Protein AF-A0A0C5G2G5-F1 (afdb_monomer_lite)

Radius of gyration: 17.96 Å; chains: 1; bounding box: 38×50×48 Å

Structure (mmCIF, N/CA/C/O backbone):
data_AF-A0A0C5G2G5-F1
#
_entry.id   AF-A0A0C5G2G5-F1
#
loop_
_atom_site.group_PDB
_atom_site.id
_atom_site.type_symbol
_atom_site.label_atom_id
_atom_site.label_alt_id
_atom_site.label_comp_id
_atom_site.label_asym_id
_atom_site.label_entity_id
_atom_site.label_seq_id
_atom_site.pdbx_PDB_ins_code
_atom_site.Cartn_x
_atom_site.Cartn_y
_atom_site.Cartn_z
_atom_site.occupancy
_atom_site.B_iso_or_equiv
_atom_site.auth_seq_id
_atom_site.auth_comp_id
_atom_site.auth_asym_id
_atom_site.auth_atom_id
_atom_site.pdbx_PDB_model_num
ATOM 1 N N . MET A 1 1 ? -10.515 -13.131 4.053 1.00 56.94 1 MET A N 1
ATOM 2 C CA . MET A 1 1 ? -10.005 -13.368 2.691 1.00 56.94 1 MET A CA 1
ATOM 3 C C . MET A 1 1 ? -8.607 -12.790 2.528 1.00 56.94 1 MET A C 1
ATOM 5 O O . MET A 1 1 ? -8.435 -11.580 2.582 1.00 56.94 1 MET A O 1
ATOM 9 N N . SER A 1 2 ? -7.609 -13.649 2.309 1.00 67.75 2 SER A N 1
ATOM 10 C CA . SER A 1 2 ? -6.328 -13.194 1.744 1.00 67.75 2 SER A CA 1
ATOM 11 C C . SER A 1 2 ? -6.518 -12.978 0.243 1.00 67.75 2 SER A C 1
ATOM 13 O O . SER A 1 2 ? -7.290 -13.714 -0.378 1.00 67.75 2 SER A O 1
ATOM 15 N N . LEU A 1 3 ? -5.843 -11.988 -0.345 1.00 74.94 3 LEU A N 1
ATOM 16 C CA . LEU A 1 3 ? -5.815 -11.882 -1.801 1.00 74.94 3 LEU A CA 1
ATOM 17 C C . LEU A 1 3 ? -5.169 -13.137 -2.386 1.00 74.94 3 LEU A C 1
ATOM 19 O O . LEU A 1 3 ? -4.150 -13.618 -1.888 1.00 74.94 3 LEU A O 1
ATOM 23 N N . THR A 1 4 ? -5.725 -13.640 -3.483 1.00 84.44 4 THR A N 1
ATOM 24 C CA . THR A 1 4 ? -4.979 -14.577 -4.327 1.00 84.44 4 THR A CA 1
ATOM 25 C C . THR A 1 4 ? -3.761 -13.862 -4.915 1.00 84.44 4 THR A C 1
ATOM 27 O O . THR A 1 4 ? -3.786 -12.643 -5.107 1.00 84.44 4 THR A O 1
ATOM 30 N N . ALA A 1 5 ? -2.711 -14.616 -5.253 1.00 76.06 5 ALA A N 1
ATOM 31 C CA . ALA A 1 5 ? -1.536 -14.060 -5.927 1.00 76.06 5 ALA A CA 1
ATOM 32 C C . ALA A 1 5 ? -1.946 -13.243 -7.166 1.00 76.06 5 ALA A C 1
ATOM 34 O O . ALA A 1 5 ? -1.587 -12.081 -7.286 1.00 76.06 5 ALA A O 1
ATOM 35 N N . GLN A 1 6 ? -2.847 -13.783 -7.989 1.00 80.56 6 GLN A N 1
ATOM 36 C CA . GLN A 1 6 ? -3.363 -13.108 -9.180 1.00 80.56 6 GLN A CA 1
ATOM 37 C C . GLN A 1 6 ? -4.059 -11.766 -8.883 1.00 80.56 6 GLN A C 1
ATOM 39 O O . GLN A 1 6 ? -3.939 -10.814 -9.658 1.00 80.56 6 GLN A O 1
ATOM 44 N N . GLN A 1 7 ? -4.802 -11.662 -7.776 1.00 82.31 7 GLN A N 1
ATOM 45 C CA . GLN A 1 7 ? -5.438 -10.402 -7.385 1.00 82.31 7 GLN A CA 1
ATOM 46 C C . GLN A 1 7 ? -4.415 -9.388 -6.865 1.00 82.31 7 GLN A C 1
ATOM 48 O O . GLN A 1 7 ? -4.513 -8.213 -7.216 1.00 82.31 7 GLN A O 1
ATOM 53 N N . ALA A 1 8 ? -3.437 -9.830 -6.068 1.00 81.44 8 ALA A N 1
ATOM 54 C CA . ALA A 1 8 ? -2.352 -8.970 -5.602 1.00 81.44 8 ALA A CA 1
ATOM 55 C C . ALA A 1 8 ? -1.552 -8.417 -6.788 1.00 81.44 8 ALA A C 1
ATOM 57 O O . ALA A 1 8 ? -1.339 -7.208 -6.868 1.00 81.44 8 ALA A O 1
ATOM 58 N N . ASP A 1 9 ? 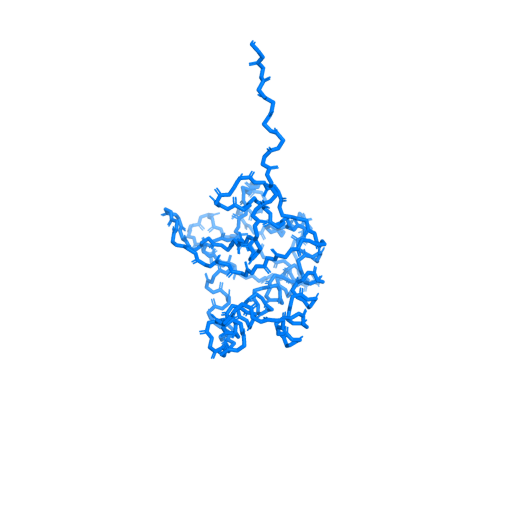-1.224 -9.273 -7.755 1.00 82.44 9 ASP A N 1
ATOM 59 C CA . ASP A 1 9 ? -0.557 -8.884 -8.994 1.00 82.44 9 ASP A CA 1
ATOM 60 C C . ASP A 1 9 ? -1.382 -7.815 -9.718 1.00 82.44 9 ASP A C 1
ATOM 62 O O . ASP A 1 9 ? -0.888 -6.725 -9.993 1.00 82.44 9 ASP A O 1
ATOM 66 N N . ARG A 1 10 ? -2.678 -8.061 -9.950 1.00 84.81 10 ARG A N 1
ATOM 67 C CA . ARG A 1 10 ? -3.558 -7.094 -10.626 1.00 84.81 10 ARG A CA 1
ATOM 68 C C . ARG A 1 10 ? -3.596 -5.734 -9.921 1.00 84.81 10 ARG A C 1
ATOM 70 O O . ARG A 1 10 ? -3.560 -4.707 -10.596 1.00 84.81 10 ARG A O 1
ATOM 77 N N . VAL A 1 11 ? -3.654 -5.712 -8.591 1.00 84.00 11 VAL A N 1
ATOM 78 C CA . VAL A 1 11 ? -3.646 -4.467 -7.805 1.00 84.00 11 VAL A CA 1
ATOM 79 C C . VAL A 1 11 ? -2.308 -3.735 -7.943 1.00 84.00 11 VAL A C 1
ATOM 81 O O . VAL A 1 11 ? -2.297 -2.525 -8.184 1.00 84.00 11 VAL A O 1
ATOM 84 N N . LEU A 1 12 ? -1.182 -4.450 -7.846 1.00 84.31 12 LEU A N 1
ATOM 85 C CA . LEU A 1 12 ? 0.152 -3.858 -8.003 1.00 84.31 12 LEU A CA 1
ATOM 86 C C . LEU A 1 12 ? 0.355 -3.255 -9.392 1.00 84.31 12 LEU A C 1
ATOM 88 O O . LEU A 1 12 ? 0.918 -2.163 -9.501 1.00 84.31 12 LEU A O 1
ATOM 92 N N . ARG A 1 13 ? -0.136 -3.945 -10.425 1.00 80.25 13 ARG A N 1
ATOM 93 C CA . ARG A 1 13 ? -0.050 -3.525 -11.828 1.00 80.25 13 ARG A CA 1
ATOM 94 C C . ARG A 1 13 ? -0.826 -2.241 -12.110 1.00 80.25 13 ARG A C 1
ATOM 96 O O . ARG A 1 13 ? -0.328 -1.369 -12.811 1.00 80.25 13 ARG A O 1
ATOM 103 N N . LEU A 1 14 ? -2.037 -2.120 -11.566 1.00 71.88 14 LEU A N 1
ATOM 104 C CA . LEU A 1 14 ? -2.956 -1.044 -11.945 1.00 71.88 14 LEU A CA 1
ATOM 105 C C . LEU A 1 14 ? -2.810 0.228 -11.102 1.00 71.88 14 LEU A C 1
ATOM 107 O O . LEU A 1 14 ? -3.045 1.315 -11.619 1.00 71.88 14 LEU A O 1
ATOM 111 N N . PHE A 1 15 ? -2.441 0.118 -9.821 1.00 70.62 15 PHE A N 1
ATOM 112 C CA . PHE A 1 15 ? -2.684 1.215 -8.867 1.00 70.62 15 PHE A CA 1
ATOM 113 C C . PHE A 1 15 ? -1.450 1.686 -8.088 1.00 70.62 15 PHE A C 1
ATOM 115 O O . PHE A 1 15 ? -1.522 2.666 -7.346 1.00 70.62 15 PHE A O 1
ATOM 122 N N . HIS A 1 16 ? -0.300 1.015 -8.238 1.00 76.75 16 HIS A N 1
ATOM 123 C CA . HIS A 1 16 ? 0.865 1.244 -7.370 1.00 76.75 16 HIS A CA 1
ATOM 124 C C . HIS A 1 16 ? 2.179 1.567 -8.082 1.00 76.75 16 HIS A C 1
ATOM 126 O O . HIS A 1 16 ? 3.237 1.587 -7.433 1.00 76.75 16 HIS A O 1
ATOM 132 N N . VAL A 1 17 ? 2.121 1.864 -9.376 1.00 80.56 17 VAL A N 1
ATOM 133 C CA . VAL A 1 17 ? 3.266 2.334 -10.157 1.00 80.56 17 VAL A CA 1
ATOM 134 C C . VAL A 1 17 ? 3.356 3.865 -10.028 1.00 80.56 17 VAL A C 1
ATOM 136 O O . VAL A 1 17 ? 2.393 4.548 -10.373 1.00 80.56 17 VAL A O 1
ATOM 139 N N . PRO A 1 18 ? 4.452 4.425 -9.477 1.00 83.88 18 PRO A N 1
ATOM 140 C CA . PRO A 1 18 ? 4.622 5.874 -9.359 1.00 83.88 18 PRO A CA 1
ATOM 141 C C . PRO A 1 18 ? 4.883 6.514 -10.731 1.00 83.88 18 PRO A C 1
ATOM 143 O O . PRO A 1 18 ? 4.965 5.830 -11.750 1.00 83.88 18 PRO A O 1
ATOM 146 N N . SER A 1 19 ? 5.080 7.832 -10.764 1.00 88.88 19 SER A N 1
ATOM 147 C CA . SER A 1 19 ? 5.648 8.491 -11.943 1.00 88.88 19 SER A CA 1
ATOM 148 C C . SER A 1 19 ? 7.005 7.873 -12.288 1.00 88.88 19 SER A C 1
ATOM 150 O O . SER A 1 19 ? 7.931 7.903 -11.480 1.00 88.88 19 SER A O 1
ATOM 152 N N . LEU A 1 20 ? 7.112 7.304 -13.489 1.00 91.94 20 LEU A N 1
ATOM 153 C CA . LEU A 1 20 ? 8.292 6.562 -13.936 1.00 91.94 20 LEU A CA 1
ATOM 154 C C . LEU A 1 20 ? 9.217 7.408 -14.814 1.00 91.94 20 LEU A C 1
ATOM 156 O O . LEU A 1 20 ? 8.740 8.163 -15.674 1.00 91.94 20 LEU A O 1
ATOM 160 N N . THR A 1 21 ? 10.528 7.203 -14.661 1.00 95.12 21 THR A N 1
ATOM 161 C CA . THR A 1 21 ? 11.555 7.673 -15.609 1.00 95.12 21 THR A CA 1
ATOM 162 C C . THR A 1 21 ? 11.470 6.915 -16.938 1.00 95.12 21 THR A C 1
ATOM 164 O O . THR A 1 21 ? 10.805 5.882 -17.028 1.00 95.12 21 THR A O 1
ATOM 167 N N . ALA A 1 22 ? 12.152 7.402 -17.982 1.00 95.88 22 ALA A N 1
ATOM 168 C CA . ALA A 1 22 ? 12.175 6.736 -19.288 1.00 95.88 22 ALA A CA 1
ATOM 169 C C . ALA A 1 22 ? 12.635 5.268 -19.182 1.00 95.88 22 ALA A C 1
ATOM 171 O O . ALA A 1 22 ? 11.927 4.375 -19.642 1.00 95.88 22 ALA A O 1
ATOM 172 N N . ASP A 1 23 ? 13.741 5.013 -18.475 1.00 96.81 23 ASP A N 1
ATOM 173 C CA . ASP A 1 23 ? 14.275 3.662 -18.251 1.00 96.81 23 ASP A CA 1
ATOM 174 C C . ASP A 1 23 ? 13.283 2.741 -17.527 1.00 96.81 23 ASP A C 1
ATOM 176 O O . ASP A 1 23 ? 13.181 1.554 -17.834 1.00 96.81 23 ASP A O 1
ATOM 180 N N . GLN A 1 24 ? 12.542 3.266 -16.549 1.00 96.12 24 GLN A N 1
ATOM 181 C CA . GLN A 1 24 ? 11.548 2.482 -15.815 1.00 96.12 24 GLN A CA 1
ATOM 182 C C . GLN A 1 24 ? 10.322 2.168 -16.681 1.00 96.12 24 GLN A C 1
ATOM 184 O O . GLN A 1 24 ? 9.794 1.060 -16.599 1.00 96.12 24 GLN A O 1
ATOM 189 N N . ARG A 1 25 ? 9.889 3.103 -17.542 1.00 95.12 25 ARG A N 1
ATOM 190 C CA . ARG A 1 25 ? 8.748 2.895 -18.454 1.00 95.12 25 ARG A CA 1
ATOM 191 C C . ARG A 1 25 ? 8.999 1.774 -19.452 1.00 95.12 25 ARG A C 1
ATOM 193 O O . ARG A 1 25 ? 8.068 1.042 -19.749 1.00 95.12 25 ARG A O 1
ATOM 200 N N . ILE A 1 26 ? 10.233 1.623 -19.931 1.00 95.31 26 ILE A N 1
ATOM 201 C CA . ILE A 1 26 ? 10.609 0.546 -20.862 1.00 95.31 26 ILE A CA 1
ATOM 202 C C . ILE A 1 26 ? 11.076 -0.734 -20.143 1.00 95.31 26 ILE A C 1
ATOM 204 O O . ILE A 1 26 ? 11.488 -1.698 -20.784 1.00 95.31 26 ILE A O 1
ATOM 208 N N . GLY A 1 27 ? 11.044 -0.757 -18.806 1.00 94.75 27 GLY A N 1
ATOM 209 C CA . GLY A 1 27 ? 11.425 -1.926 -18.014 1.00 94.75 27 GLY A CA 1
ATOM 210 C C . GLY A 1 27 ? 12.931 -2.201 -17.940 1.00 94.75 27 GLY A C 1
ATOM 211 O O . GLY A 1 27 ? 13.318 -3.332 -17.656 1.00 94.75 27 GLY A O 1
ATOM 212 N N . ALA A 1 28 ? 13.786 -1.201 -18.173 1.00 96.44 28 ALA A N 1
ATOM 213 C CA . ALA A 1 28 ? 15.236 -1.313 -17.975 1.00 96.44 28 ALA A CA 1
ATOM 214 C C . ALA A 1 28 ? 15.639 -1.175 -16.493 1.00 96.44 28 ALA A C 1
ATOM 216 O O . ALA A 1 28 ? 16.666 -1.701 -16.059 1.00 96.44 28 ALA A O 1
ATOM 217 N N . LYS A 1 29 ? 14.820 -0.479 -15.696 1.00 97.62 29 LYS A N 1
ATOM 218 C CA . LYS A 1 29 ? 14.999 -0.300 -14.248 1.00 97.62 29 LYS A CA 1
ATOM 219 C C . LYS A 1 29 ? 13.735 -0.677 -13.489 1.00 97.62 29 LYS A C 1
ATOM 221 O O . LYS A 1 29 ? 12.628 -0.546 -14.008 1.00 97.62 29 LYS A O 1
ATOM 226 N N . CYS A 1 30 ? 13.906 -1.097 -12.237 1.00 96.56 30 CYS A N 1
ATOM 227 C CA . CYS A 1 30 ? 12.798 -1.373 -11.332 1.00 96.56 30 CYS A CA 1
ATOM 228 C C . CYS A 1 30 ? 11.920 -0.128 -11.172 1.00 96.56 30 CYS A C 1
ATOM 230 O O . CYS A 1 30 ? 12.422 0.958 -10.863 1.00 96.56 30 CYS A O 1
ATOM 232 N N . SER A 1 31 ? 10.607 -0.314 -11.294 1.00 95.31 31 SER A N 1
ATOM 233 C CA . SER A 1 31 ? 9.596 0.741 -11.151 1.00 95.31 31 SER A CA 1
ATOM 234 C C . SER A 1 31 ? 9.602 1.436 -9.782 1.00 95.31 31 SER A C 1
ATOM 236 O O . SER A 1 31 ? 9.027 2.511 -9.650 1.00 95.31 31 SER A O 1
ATOM 238 N N . TRP A 1 32 ? 10.251 0.851 -8.764 1.00 94.69 32 TRP A N 1
ATOM 239 C CA . TRP A 1 32 ? 10.206 1.355 -7.386 1.00 94.69 32 TRP A CA 1
ATOM 240 C C . TRP A 1 32 ? 11.557 1.747 -6.777 1.00 94.69 32 TRP A C 1
ATOM 242 O O . TRP A 1 32 ? 11.589 2.703 -6.018 1.00 94.69 32 TRP A O 1
ATOM 252 N N . CYS A 1 33 ? 12.663 1.065 -7.096 1.00 94.19 33 CYS A N 1
ATOM 253 C CA . CYS A 1 33 ? 13.967 1.324 -6.454 1.00 94.19 33 CYS A CA 1
ATOM 254 C C . CYS A 1 33 ? 15.084 1.753 -7.415 1.00 94.19 33 CYS A C 1
ATOM 256 O O . CYS A 1 33 ? 16.236 1.843 -7.008 1.00 94.19 33 CYS A O 1
ATOM 258 N N . THR A 1 34 ? 14.779 2.000 -8.694 1.00 93.00 34 THR A N 1
ATOM 259 C CA . THR A 1 34 ? 15.731 2.428 -9.748 1.00 93.00 34 THR A CA 1
ATOM 260 C C . THR A 1 34 ? 16.866 1.451 -10.094 1.00 93.00 34 THR A C 1
ATOM 262 O O . THR A 1 34 ? 17.596 1.694 -11.054 1.00 93.00 34 THR A O 1
ATOM 265 N N . ILE A 1 35 ? 16.985 0.321 -9.386 1.00 96.00 35 ILE A N 1
ATOM 266 C CA . ILE A 1 35 ? 17.970 -0.728 -9.674 1.00 96.00 35 ILE A CA 1
ATOM 267 C C . ILE A 1 35 ? 17.773 -1.254 -11.111 1.00 96.00 35 ILE A C 1
ATOM 269 O O . ILE A 1 35 ? 16.631 -1.548 -11.488 1.00 96.00 35 ILE A O 1
ATOM 273 N N . PRO A 1 36 ? 18.851 -1.404 -11.909 1.00 97.50 36 PRO A N 1
ATOM 274 C CA . PRO A 1 36 ? 18.783 -2.035 -13.224 1.00 97.50 36 PRO A CA 1
ATOM 275 C C . PRO A 1 36 ? 18.236 -3.464 -13.164 1.00 97.50 36 PRO A C 1
ATOM 277 O O . PRO A 1 36 ? 18.603 -4.258 -12.290 1.00 97.50 36 PRO A O 1
ATOM 280 N N . LEU A 1 37 ? 17.369 -3.804 -14.114 1.00 96.81 37 LEU A N 1
ATOM 281 C CA . LEU A 1 37 ? 16.775 -5.134 -14.195 1.00 96.81 37 LEU A CA 1
ATOM 282 C C . LEU A 1 37 ? 17.618 -6.044 -15.081 1.00 96.81 37 LEU A C 1
ATOM 284 O O . LEU A 1 37 ? 17.965 -5.701 -16.208 1.00 96.81 37 LEU A O 1
ATOM 288 N N . ASN A 1 38 ? 17.949 -7.212 -14.548 1.00 94.38 38 ASN A N 1
ATOM 289 C CA . ASN A 1 38 ? 18.668 -8.280 -15.226 1.00 94.38 38 ASN A CA 1
ATOM 290 C C . ASN A 1 38 ? 18.263 -9.625 -14.605 1.00 94.38 38 ASN A C 1
ATOM 292 O O . ASN A 1 38 ? 17.439 -9.679 -13.691 1.00 94.38 38 ASN A O 1
ATOM 296 N N . GLU A 1 39 ? 18.853 -10.718 -15.082 1.00 90.25 39 GLU A N 1
ATOM 297 C CA . GLU A 1 39 ? 18.545 -12.070 -14.600 1.00 90.25 39 GLU A CA 1
ATOM 298 C C . GLU A 1 39 ? 18.760 -12.237 -13.087 1.00 90.25 39 GLU A C 1
ATOM 300 O O . GLU A 1 39 ? 18.012 -12.962 -12.437 1.00 90.25 39 GLU A O 1
ATOM 305 N N . ARG A 1 40 ? 19.730 -11.525 -12.497 1.00 91.62 40 ARG A N 1
ATOM 306 C CA . ARG A 1 40 ? 20.034 -11.611 -11.062 1.00 91.62 40 ARG A CA 1
ATOM 307 C C . ARG A 1 40 ? 19.041 -10.833 -10.204 1.00 91.62 40 ARG A C 1
ATOM 309 O O . ARG A 1 40 ? 18.679 -11.294 -9.127 1.00 91.62 40 ARG A O 1
ATOM 316 N N . THR A 1 41 ? 18.639 -9.639 -10.633 1.00 90.56 41 THR A N 1
ATOM 317 C CA . THR A 1 41 ? 17.704 -8.793 -9.868 1.00 90.56 41 THR A CA 1
ATOM 318 C C . THR A 1 41 ? 16.244 -9.213 -10.052 1.00 90.56 41 THR A C 1
ATOM 320 O O . THR A 1 41 ? 15.377 -8.806 -9.272 1.00 90.56 41 THR A O 1
ATOM 323 N N . GLY A 1 42 ? 15.986 -10.063 -11.046 1.00 89.81 42 GLY A N 1
ATOM 324 C CA . GLY A 1 42 ? 14.656 -10.485 -11.446 1.00 89.81 42 GLY A CA 1
ATOM 325 C C . GLY A 1 42 ? 13.973 -9.426 -12.300 1.00 89.81 42 GLY A C 1
ATOM 326 O O . GLY A 1 42 ? 14.230 -8.228 -12.181 1.00 89.81 42 GLY A O 1
ATOM 327 N N . ARG A 1 43 ? 13.085 -9.880 -13.180 1.00 93.38 43 ARG A N 1
ATOM 328 C CA . ARG A 1 43 ? 12.331 -9.023 -14.091 1.00 93.38 43 ARG A CA 1
ATOM 329 C C . ARG A 1 43 ? 10.874 -9.460 -14.082 1.00 93.38 43 ARG A C 1
ATOM 331 O O . ARG A 1 43 ? 10.468 -10.318 -14.857 1.00 93.38 43 ARG A O 1
ATOM 338 N N . ILE A 1 44 ? 10.106 -8.886 -13.164 1.00 94.19 44 ILE A N 1
ATOM 339 C CA . ILE A 1 44 ? 8.685 -9.192 -13.003 1.00 94.19 44 ILE A CA 1
ATOM 340 C C . ILE A 1 44 ? 7.880 -8.182 -13.807 1.00 94.19 44 ILE A C 1
ATOM 342 O O . ILE A 1 44 ? 7.971 -6.979 -13.560 1.00 94.19 44 ILE A O 1
ATOM 346 N N . ASP A 1 45 ? 7.114 -8.682 -14.771 1.00 92.50 45 ASP A N 1
ATOM 347 C CA . ASP A 1 45 ? 6.248 -7.873 -15.622 1.00 92.50 45 ASP A CA 1
ATOM 348 C C . ASP A 1 45 ? 5.057 -7.315 -14.825 1.00 92.50 45 ASP A C 1
ATOM 350 O O . ASP A 1 45 ? 4.243 -8.065 -14.257 1.00 92.50 45 ASP A O 1
ATOM 354 N N . LEU A 1 46 ? 4.956 -5.983 -14.788 1.00 91.31 46 LEU A N 1
ATOM 355 C CA . LEU A 1 46 ? 3.842 -5.262 -14.173 1.00 91.31 46 LEU A CA 1
ATOM 356 C C . LEU A 1 46 ? 2.714 -4.969 -15.184 1.00 91.31 46 LEU A C 1
ATOM 358 O O . LEU A 1 46 ? 1.793 -4.204 -14.894 1.00 91.31 46 LEU A O 1
ATOM 362 N N . GLY A 1 47 ? 2.748 -5.612 -16.348 1.00 89.06 47 GLY A N 1
ATOM 363 C CA . GLY A 1 47 ? 1.856 -5.355 -17.465 1.00 89.06 47 GLY A CA 1
ATOM 364 C C . GLY A 1 47 ? 2.229 -4.074 -18.206 1.00 89.06 47 GLY A C 1
ATOM 365 O O . GLY A 1 47 ? 3.254 -3.447 -17.956 1.00 89.06 47 GLY A O 1
ATOM 366 N N . GLY A 1 48 ? 1.363 -3.679 -19.132 1.00 86.88 48 GLY A N 1
ATOM 367 C CA . GLY A 1 48 ? 1.537 -2.480 -19.937 1.00 86.88 48 GLY A CA 1
ATOM 368 C C . GLY A 1 48 ? 1.149 -2.690 -21.391 1.00 86.88 48 GLY A C 1
ATOM 369 O O . GLY A 1 48 ? 0.588 -3.726 -21.747 1.00 86.88 48 GLY A O 1
ATOM 370 N N . ALA A 1 49 ? 1.394 -1.678 -22.219 1.00 86.19 49 ALA A N 1
ATOM 371 C CA . ALA A 1 49 ? 1.064 -1.700 -23.637 1.00 86.19 49 ALA A CA 1
ATOM 372 C C . ALA A 1 49 ? 2.082 -0.890 -24.452 1.00 86.19 49 ALA A C 1
ATOM 374 O O . ALA A 1 49 ? 2.512 0.195 -24.052 1.00 86.19 49 ALA A O 1
ATOM 375 N N . GLY A 1 50 ? 2.437 -1.406 -25.632 1.00 89.19 50 GLY A N 1
ATOM 376 C CA . GLY A 1 50 ? 3.384 -0.760 -26.541 1.00 89.19 50 GLY A CA 1
ATOM 377 C C . GLY A 1 50 ? 4.763 -0.573 -25.903 1.00 89.19 50 GLY A C 1
ATOM 378 O O . GLY A 1 50 ? 5.329 -1.511 -25.356 1.00 89.19 50 GLY A O 1
ATOM 379 N N . ALA A 1 51 ? 5.298 0.649 -25.965 1.00 88.06 51 ALA A N 1
ATOM 380 C CA . ALA A 1 51 ? 6.591 1.000 -25.369 1.00 88.06 51 ALA A CA 1
ATOM 381 C C . ALA A 1 51 ? 6.537 1.206 -23.840 1.00 88.06 51 ALA A C 1
ATOM 383 O O . ALA A 1 51 ? 7.565 1.470 -23.218 1.00 88.06 51 ALA A O 1
ATOM 384 N N . TRP A 1 52 ? 5.350 1.128 -23.230 1.00 90.69 52 TRP A N 1
ATOM 385 C CA . TRP A 1 52 ? 5.178 1.220 -21.785 1.00 90.69 52 TRP A CA 1
ATOM 386 C C . TRP A 1 52 ? 5.046 -0.188 -21.203 1.00 90.69 52 TRP A C 1
ATOM 388 O O . TRP A 1 52 ? 3.974 -0.785 -21.237 1.00 90.69 52 TRP A O 1
ATOM 398 N N . THR A 1 53 ? 6.155 -0.716 -20.694 1.00 92.50 53 THR A N 1
ATOM 399 C CA . THR A 1 53 ? 6.294 -2.062 -20.124 1.00 92.50 53 THR A CA 1
ATOM 400 C C . THR A 1 53 ? 7.050 -1.983 -18.792 1.00 92.50 53 THR A C 1
ATOM 402 O O . THR A 1 53 ? 8.217 -2.391 -18.709 1.00 92.50 53 THR A O 1
ATOM 405 N N . PRO A 1 54 ? 6.455 -1.389 -17.744 1.00 94.06 54 PRO A N 1
ATOM 406 C CA . PRO A 1 54 ? 7.080 -1.317 -16.432 1.00 94.06 54 PRO A CA 1
ATOM 407 C C . PRO A 1 54 ? 7.361 -2.705 -15.858 1.00 94.06 54 PRO A C 1
ATOM 409 O O . PRO A 1 54 ? 6.563 -3.632 -15.963 1.00 94.06 54 PRO A O 1
ATOM 412 N N . HIS A 1 55 ? 8.509 -2.833 -15.204 1.00 95.06 55 HIS A N 1
ATOM 413 C CA . HIS A 1 55 ? 8.908 -4.061 -14.529 1.00 95.06 55 HIS A CA 1
ATOM 414 C C . HIS A 1 55 ? 9.365 -3.773 -13.099 1.00 95.06 55 HIS A C 1
ATOM 416 O O . HIS A 1 55 ? 9.711 -2.638 -12.743 1.00 95.06 55 HIS A O 1
ATOM 422 N N . ALA A 1 56 ? 9.390 -4.813 -12.276 1.00 95.44 56 ALA A N 1
ATOM 423 C CA . ALA A 1 56 ? 9.923 -4.777 -10.924 1.00 95.44 56 ALA A CA 1
ATOM 424 C C . ALA A 1 56 ? 11.072 -5.769 -10.744 1.00 95.44 56 ALA A C 1
ATOM 426 O O . ALA A 1 56 ? 11.094 -6.828 -11.372 1.00 95.44 56 ALA A O 1
ATOM 427 N N . CYS A 1 57 ? 11.991 -5.440 -9.835 1.00 97.06 57 CYS A N 1
ATOM 428 C CA . CYS A 1 57 ? 12.890 -6.440 -9.271 1.00 97.06 57 CYS A CA 1
ATOM 429 C C . CYS A 1 57 ? 12.130 -7.309 -8.259 1.00 97.06 57 CYS A C 1
ATOM 431 O O . CYS A 1 57 ? 11.148 -6.855 -7.655 1.00 97.06 57 CYS A O 1
ATOM 433 N N . THR A 1 58 ? 12.612 -8.532 -8.036 1.00 95.81 58 THR A N 1
ATOM 434 C CA . THR A 1 58 ? 11.965 -9.506 -7.140 1.00 95.81 58 THR A CA 1
ATOM 435 C C . THR A 1 58 ? 11.773 -8.947 -5.732 1.00 95.81 58 THR A C 1
ATOM 437 O O . THR A 1 58 ? 10.677 -9.007 -5.184 1.00 95.81 58 THR A O 1
ATOM 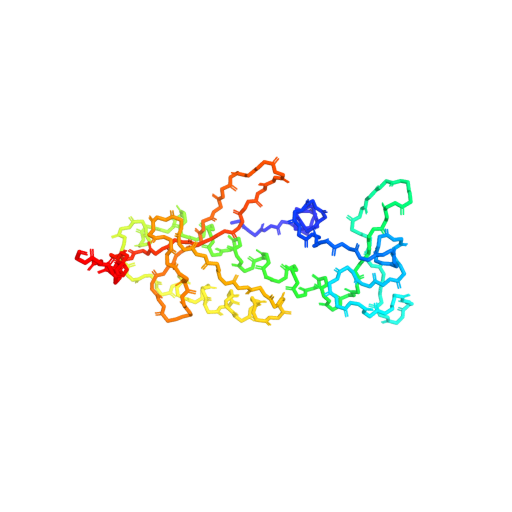440 N N . THR A 1 59 ? 12.797 -8.291 -5.180 1.00 96.25 59 THR A N 1
ATOM 441 C CA . THR A 1 59 ? 12.757 -7.740 -3.818 1.00 96.25 59 THR A CA 1
ATOM 442 C C . THR A 1 59 ? 11.641 -6.712 -3.625 1.00 96.25 59 THR A C 1
ATOM 444 O O . THR A 1 59 ? 10.865 -6.815 -2.677 1.00 96.25 59 THR A O 1
ATOM 447 N N . CYS A 1 60 ? 11.518 -5.725 -4.519 1.00 96.25 60 CYS A N 1
ATOM 448 C CA . CYS A 1 60 ? 10.466 -4.714 -4.383 1.00 96.25 60 CYS A CA 1
ATOM 449 C C . CYS A 1 60 ? 9.075 -5.291 -4.649 1.00 96.25 60 CYS A C 1
ATOM 451 O O . CYS A 1 60 ? 8.101 -4.833 -4.050 1.00 96.25 60 CYS A O 1
ATOM 453 N N . TYR A 1 61 ? 8.980 -6.279 -5.540 1.00 94.94 61 TYR A N 1
ATOM 454 C CA . TYR A 1 61 ? 7.727 -6.968 -5.806 1.00 94.94 61 TYR A CA 1
ATOM 455 C C . TYR A 1 61 ? 7.224 -7.718 -4.574 1.00 94.94 61 TYR A C 1
ATOM 457 O O . TYR A 1 61 ? 6.086 -7.514 -4.152 1.00 94.94 61 TYR A O 1
ATOM 465 N N . ASP A 1 62 ? 8.086 -8.516 -3.945 1.00 95.00 62 ASP A N 1
ATOM 466 C CA . ASP A 1 62 ? 7.732 -9.293 -2.759 1.00 95.00 62 ASP A CA 1
ATOM 467 C C . ASP A 1 62 ? 7.408 -8.410 -1.554 1.00 95.00 62 ASP A C 1
ATOM 469 O O . ASP A 1 62 ? 6.421 -8.669 -0.859 1.00 95.00 62 ASP A O 1
ATOM 473 N N . ALA A 1 63 ? 8.167 -7.329 -1.340 1.00 96.25 63 ALA A N 1
ATOM 474 C CA . ALA A 1 63 ? 7.866 -6.353 -0.292 1.00 96.25 63 ALA A CA 1
ATOM 475 C C . ALA A 1 63 ? 6.461 -5.750 -0.479 1.00 96.25 63 ALA A C 1
ATOM 477 O O . ALA A 1 63 ? 5.656 -5.706 0.452 1.00 96.25 63 ALA A O 1
ATOM 478 N N . ARG A 1 64 ? 6.111 -5.355 -1.710 1.00 95.44 64 ARG A N 1
ATOM 479 C CA . ARG A 1 64 ? 4.792 -4.778 -2.017 1.00 95.44 64 ARG A CA 1
ATOM 480 C C . ARG A 1 64 ? 3.658 -5.786 -1.974 1.00 95.44 64 ARG A C 1
ATOM 482 O O . ARG A 1 64 ? 2.569 -5.439 -1.519 1.00 95.44 64 ARG A O 1
ATOM 489 N N . ARG A 1 65 ? 3.904 -7.028 -2.380 1.00 94.56 65 ARG A N 1
ATOM 490 C CA . ARG A 1 65 ? 2.944 -8.122 -2.211 1.00 94.56 65 ARG A CA 1
ATOM 491 C C . ARG A 1 65 ? 2.670 -8.386 -0.729 1.00 94.56 65 ARG A C 1
ATOM 493 O O . ARG A 1 65 ? 1.512 -8.517 -0.349 1.00 94.56 65 ARG A O 1
ATOM 500 N N . THR A 1 66 ? 3.710 -8.393 0.104 1.00 95.12 66 THR A N 1
ATOM 501 C CA . THR A 1 66 ? 3.597 -8.566 1.563 1.00 95.12 66 THR A CA 1
ATOM 502 C C . THR A 1 66 ? 2.817 -7.419 2.206 1.00 95.12 66 THR A C 1
ATOM 504 O O . THR A 1 66 ? 1.921 -7.643 3.022 1.00 95.12 66 THR A O 1
ATOM 507 N N . TRP A 1 67 ? 3.100 -6.180 1.800 1.00 95.69 67 TRP A N 1
ATOM 508 C CA . TRP A 1 67 ? 2.341 -5.006 2.228 1.00 95.69 67 TRP A CA 1
ATOM 509 C C . TRP A 1 67 ? 0.850 -5.108 1.868 1.00 95.69 67 TRP A C 1
ATOM 511 O O . TRP A 1 67 ? -0.002 -4.902 2.732 1.00 95.69 67 TRP A O 1
ATOM 521 N N . LEU A 1 68 ? 0.512 -5.497 0.635 1.00 94.69 68 LEU A N 1
ATOM 522 C CA . LEU A 1 68 ? -0.888 -5.694 0.244 1.00 94.69 68 LEU A CA 1
ATOM 523 C C . LEU A 1 68 ? -1.559 -6.832 1.017 1.00 94.69 68 LEU A C 1
ATOM 525 O O . LEU A 1 68 ? -2.677 -6.659 1.498 1.00 94.69 68 LEU A O 1
ATOM 529 N N . ASP A 1 69 ? -0.907 -7.986 1.155 1.00 94.69 69 ASP A N 1
ATOM 530 C CA . ASP A 1 69 ? -1.478 -9.131 1.875 1.00 94.69 69 ASP A CA 1
ATOM 531 C C . ASP A 1 69 ? -1.772 -8.781 3.341 1.00 94.69 69 ASP A C 1
ATOM 533 O O . ASP A 1 69 ? -2.881 -9.014 3.827 1.00 94.69 69 ASP A O 1
ATOM 537 N N . THR A 1 70 ? -0.828 -8.131 4.028 1.00 95.94 70 THR A N 1
ATOM 538 C CA . THR A 1 70 ? -1.038 -7.673 5.412 1.00 95.94 70 THR A CA 1
ATOM 539 C C . THR A 1 70 ? -2.156 -6.635 5.514 1.00 95.94 70 THR A C 1
ATOM 541 O O . THR A 1 70 ? -2.981 -6.735 6.425 1.00 95.94 70 THR A O 1
ATOM 544 N N . TYR A 1 71 ? -2.257 -5.703 4.559 1.00 95.88 71 TYR A N 1
ATOM 545 C CA . TYR A 1 71 ? -3.351 -4.732 4.505 1.00 95.88 71 TYR A CA 1
ATOM 546 C C . TYR A 1 71 ? -4.720 -5.406 4.345 1.00 95.88 71 TYR A C 1
ATOM 548 O O . TYR A 1 71 ? -5.646 -5.117 5.102 1.00 95.88 71 TYR A O 1
ATOM 556 N N . TYR A 1 72 ? -4.865 -6.324 3.386 1.00 95.38 72 TYR A N 1
ATOM 557 C CA . TYR A 1 72 ? -6.147 -6.987 3.132 1.00 95.38 72 TYR A CA 1
ATOM 558 C C . TYR A 1 72 ? -6.556 -7.930 4.254 1.00 95.38 72 TYR A C 1
ATOM 560 O O . TYR A 1 72 ? -7.729 -7.943 4.617 1.00 95.38 72 TYR A O 1
ATOM 568 N N . ARG A 1 73 ? -5.613 -8.672 4.847 1.00 95.38 73 ARG A N 1
ATOM 569 C CA . ARG A 1 73 ? -5.894 -9.480 6.044 1.00 95.38 73 ARG A CA 1
ATOM 570 C C . ARG A 1 73 ? -6.403 -8.611 7.185 1.00 95.38 73 ARG A C 1
ATOM 572 O O . ARG A 1 73 ? -7.371 -8.980 7.845 1.00 95.38 73 ARG A O 1
ATOM 579 N N . TRP A 1 74 ? -5.785 -7.448 7.384 1.00 96.62 74 TRP A N 1
ATOM 580 C CA . TRP A 1 74 ? -6.228 -6.509 8.403 1.00 96.62 74 TRP A CA 1
ATOM 581 C C . TRP A 1 74 ? -7.631 -5.961 8.109 1.00 96.62 74 TRP A C 1
ATOM 583 O O . TRP A 1 74 ? -8.500 -6.022 8.974 1.00 96.62 74 TRP A O 1
ATOM 593 N N . LEU A 1 75 ? -7.871 -5.495 6.881 1.00 95.75 75 LEU A N 1
ATOM 594 C CA . LEU A 1 75 ? -9.161 -4.958 6.436 1.00 95.75 75 LEU A CA 1
ATOM 595 C C . LEU A 1 75 ? -10.297 -5.983 6.516 1.00 95.75 75 LEU A C 1
ATOM 597 O O . LEU A 1 75 ? -11.418 -5.660 6.900 1.00 95.75 75 LEU A O 1
ATOM 601 N N . ASP A 1 76 ? -10.027 -7.219 6.120 1.00 95.31 76 ASP A N 1
ATOM 602 C CA . ASP A 1 76 ? -10.994 -8.309 6.189 1.00 95.31 76 ASP A CA 1
ATOM 603 C C . ASP A 1 76 ? -11.361 -8.638 7.638 1.00 95.31 76 ASP A C 1
ATOM 605 O O . ASP A 1 76 ? -12.543 -8.778 7.967 1.00 95.31 76 ASP A O 1
ATOM 609 N N . HIS A 1 77 ? -10.361 -8.676 8.522 1.00 95.62 77 HIS A N 1
ATOM 610 C CA . HIS A 1 77 ? -10.586 -8.882 9.943 1.00 95.62 77 HIS A CA 1
ATOM 611 C C . HIS A 1 77 ? -11.439 -7.761 10.551 1.00 95.62 77 HIS A C 1
ATOM 613 O O . HIS A 1 77 ? -12.426 -8.052 11.223 1.00 95.62 77 HIS A O 1
ATOM 619 N N . THR A 1 78 ? -11.117 -6.485 10.303 1.00 94.69 78 THR A N 1
ATOM 620 C CA . THR A 1 78 ? -11.878 -5.362 10.887 1.00 94.69 78 THR A CA 1
ATOM 621 C C . THR A 1 78 ? -13.327 -5.324 10.407 1.00 94.69 78 THR A C 1
ATOM 623 O O . THR A 1 78 ? -14.216 -4.962 11.174 1.00 94.69 78 THR A O 1
ATOM 626 N N . ARG A 1 79 ? -13.594 -5.769 9.174 1.00 93.50 79 ARG A N 1
ATOM 627 C CA . ARG A 1 79 ? -14.953 -5.857 8.618 1.00 93.50 79 ARG A CA 1
ATOM 628 C C . ARG A 1 79 ? -15.794 -6.983 9.209 1.00 93.50 79 ARG A C 1
ATOM 630 O O . ARG A 1 79 ? -17.011 -6.839 9.269 1.00 93.50 79 ARG A O 1
ATOM 637 N N . THR A 1 80 ? -15.176 -8.092 9.607 1.00 94.62 80 THR A N 1
ATOM 638 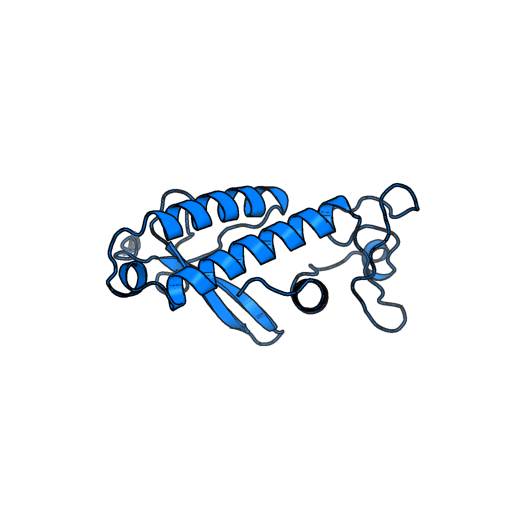C CA . THR A 1 80 ? -15.888 -9.322 10.001 1.00 94.62 80 THR A CA 1
ATOM 639 C C . THR A 1 80 ? -15.856 -9.597 11.505 1.00 94.62 80 THR A C 1
ATOM 641 O O . THR A 1 80 ? -16.708 -10.320 12.015 1.00 94.62 80 THR A O 1
ATOM 644 N N . CYS A 1 81 ? -14.908 -9.017 12.243 1.00 95.25 81 CYS A N 1
ATOM 645 C CA . CYS A 1 81 ? -14.764 -9.232 13.678 1.00 95.25 81 CYS A CA 1
ATOM 646 C C . CYS A 1 81 ? -15.753 -8.382 14.490 1.00 95.25 81 CYS A C 1
ATOM 648 O O . CYS A 1 81 ? -15.677 -7.153 14.496 1.00 95.25 81 CYS A O 1
ATOM 650 N N . HIS A 1 82 ? -16.614 -9.032 15.276 1.00 94.31 82 HIS A N 1
ATOM 651 C CA . HIS A 1 82 ? -17.566 -8.346 16.157 1.00 94.31 82 HIS A CA 1
ATOM 652 C C . HIS A 1 82 ? -16.910 -7.421 17.192 1.00 94.31 82 HIS A C 1
ATOM 654 O O . HIS A 1 82 ? -17.463 -6.368 17.496 1.00 94.31 82 HIS A O 1
ATOM 660 N N . ALA A 1 83 ? -15.731 -7.770 17.722 1.00 92.12 83 ALA A N 1
ATOM 661 C CA . ALA A 1 83 ? -15.025 -6.901 18.667 1.00 92.12 83 ALA A CA 1
ATOM 662 C C . ALA A 1 83 ? -14.605 -5.576 18.005 1.00 92.12 83 ALA A C 1
ATOM 664 O O . ALA A 1 83 ? -14.826 -4.510 18.572 1.00 92.12 83 ALA A O 1
ATOM 665 N N . CYS A 1 84 ? -14.078 -5.631 16.776 1.00 92.38 84 CYS A N 1
ATOM 666 C CA . CYS A 1 84 ? -13.765 -4.428 15.999 1.00 92.38 84 CYS A CA 1
ATOM 667 C C . CYS A 1 84 ? -15.018 -3.584 15.734 1.00 92.38 84 CYS A C 1
ATOM 669 O O . CYS A 1 84 ? -15.005 -2.378 15.953 1.00 92.38 84 CYS A O 1
ATOM 671 N N . GLN A 1 85 ? -16.124 -4.219 15.339 1.00 90.19 85 GLN A N 1
ATOM 672 C CA . GLN A 1 85 ? -17.376 -3.522 15.017 1.00 90.19 85 GLN A CA 1
ATOM 673 C C . GLN A 1 85 ? -18.010 -2.796 16.214 1.00 90.19 85 GLN A C 1
ATOM 675 O O . GLN A 1 85 ? -18.737 -1.825 16.020 1.00 90.19 85 GLN A O 1
ATOM 680 N N . ARG A 1 86 ? -17.741 -3.238 17.448 1.00 88.75 86 ARG A N 1
ATOM 681 C CA . ARG A 1 86 ? -18.217 -2.576 18.676 1.00 88.75 86 ARG A CA 1
ATOM 682 C C . ARG A 1 86 ? -17.264 -1.505 19.211 1.00 88.75 86 ARG A C 1
ATOM 684 O O . ARG A 1 86 ? -17.492 -1.000 20.304 1.00 88.75 86 ARG A O 1
ATOM 691 N N . ALA A 1 87 ? -16.208 -1.170 18.465 1.00 76.31 87 ALA A N 1
ATOM 692 C CA . ALA A 1 87 ? -15.128 -0.289 18.911 1.00 76.31 87 ALA A CA 1
ATOM 693 C C . ALA A 1 87 ? -14.408 -0.780 20.189 1.00 76.31 87 ALA A C 1
ATOM 695 O O . ALA A 1 87 ? -13.767 0.003 20.896 1.00 76.31 87 ALA A O 1
ATOM 696 N N . ASP A 1 88 ? -14.466 -2.089 20.467 1.00 74.25 88 ASP A N 1
ATOM 697 C CA . ASP A 1 88 ? -13.690 -2.713 21.535 1.00 74.25 88 ASP A CA 1
ATOM 698 C C . ASP A 1 88 ? -12.212 -2.829 21.113 1.00 74.25 88 ASP A C 1
ATOM 700 O O . ASP A 1 88 ? -11.859 -2.880 19.929 1.00 74.25 88 ASP A O 1
ATOM 704 N N . ARG A 1 89 ? -11.301 -2.935 22.089 1.00 83.56 89 ARG A N 1
ATOM 705 C CA . ARG A 1 89 ? -9.891 -3.239 21.797 1.00 83.56 89 ARG A CA 1
ATOM 706 C C . ARG A 1 89 ? -9.753 -4.690 21.324 1.00 83.56 89 ARG A C 1
ATOM 708 O O . ARG A 1 89 ? -9.694 -5.607 22.137 1.00 83.56 89 ARG A O 1
ATOM 715 N N . CYS A 1 90 ? -9.638 -4.896 20.014 1.00 93.81 90 CYS A N 1
ATOM 716 C CA . CYS A 1 90 ? -9.356 -6.208 19.433 1.00 93.81 90 CYS A CA 1
ATOM 717 C C . CYS A 1 90 ? -7.840 -6.468 19.329 1.00 93.81 90 CYS A C 1
ATOM 719 O O . CYS A 1 90 ? -7.146 -5.850 18.517 1.00 93.81 90 CYS A O 1
ATOM 721 N N . LEU A 1 91 ? -7.322 -7.416 20.121 1.00 94.44 91 LEU A N 1
ATOM 722 C CA . LEU A 1 91 ? -5.900 -7.797 20.099 1.00 94.44 91 LEU A CA 1
ATOM 723 C C . LEU A 1 91 ? -5.464 -8.393 18.751 1.00 94.44 91 LEU A C 1
ATOM 725 O O . LEU A 1 91 ? -4.332 -8.183 18.324 1.00 94.44 91 LEU A O 1
ATOM 729 N N . THR A 1 92 ? -6.358 -9.089 18.048 1.00 95.62 92 THR A N 1
ATOM 730 C CA . THR A 1 92 ? -6.064 -9.650 16.722 1.00 95.62 92 THR A CA 1
ATOM 731 C C . THR A 1 92 ? -5.889 -8.550 15.676 1.00 95.62 92 THR A C 1
ATOM 733 O O . THR A 1 92 ? -4.908 -8.564 14.934 1.00 95.62 92 THR A O 1
ATOM 736 N N . SER A 1 93 ? -6.767 -7.541 15.670 1.00 95.00 93 SER A N 1
ATOM 737 C CA . SER A 1 93 ? -6.605 -6.346 14.829 1.00 95.00 93 SER A CA 1
ATOM 738 C C . SER A 1 93 ? -5.302 -5.604 15.146 1.00 95.00 93 SER A C 1
ATOM 740 O O . SER A 1 93 ? -4.585 -5.199 14.232 1.00 95.00 93 SER A O 1
ATOM 742 N N . LEU A 1 94 ? -4.933 -5.498 16.430 1.00 94.50 94 LEU A N 1
ATOM 743 C CA . LEU A 1 94 ? -3.648 -4.920 16.834 1.00 94.50 94 LEU A CA 1
ATOM 744 C C . LEU A 1 94 ? -2.457 -5.710 16.266 1.00 94.50 94 LEU A C 1
ATOM 746 O O . LEU A 1 94 ? -1.532 -5.107 15.726 1.00 94.50 94 LEU A O 1
ATOM 750 N N . GLY A 1 95 ? -2.494 -7.044 16.326 1.00 96.56 95 GLY A N 1
ATOM 751 C CA . GLY A 1 95 ? -1.472 -7.901 15.718 1.00 96.56 95 GLY A CA 1
ATOM 752 C C . GLY A 1 95 ? -1.363 -7.704 14.203 1.00 96.56 95 GLY A C 1
ATOM 753 O O . GLY A 1 95 ? -0.263 -7.524 13.680 1.00 96.56 95 GLY A O 1
ATOM 754 N N . HIS A 1 96 ? -2.497 -7.650 13.496 1.00 97.00 96 HIS A N 1
ATOM 755 C CA . HIS A 1 96 ? -2.517 -7.355 12.060 1.00 97.00 96 HIS A CA 1
ATOM 756 C C . HIS A 1 96 ? -1.910 -5.990 11.734 1.00 97.00 96 HIS A C 1
ATOM 758 O O . HIS A 1 96 ? -1.116 -5.883 10.799 1.00 97.00 96 HIS A O 1
ATOM 764 N N . ARG A 1 97 ? -2.215 -4.965 12.533 1.00 96.50 97 ARG A N 1
ATOM 765 C CA . ARG A 1 97 ? -1.634 -3.632 12.372 1.00 96.50 97 ARG A CA 1
ATOM 766 C C . ARG A 1 97 ? -0.116 -3.627 12.542 1.00 96.50 97 ARG A C 1
ATOM 768 O O . ARG A 1 97 ? 0.565 -2.954 11.774 1.00 96.50 97 ARG A O 1
ATOM 775 N N . VAL A 1 98 ? 0.423 -4.353 13.522 1.00 97.00 98 VAL A N 1
ATOM 776 C CA . VAL A 1 98 ? 1.881 -4.452 13.726 1.00 97.00 98 VAL A CA 1
ATOM 777 C C . VAL A 1 98 ? 2.557 -5.066 12.498 1.00 97.00 98 VAL A C 1
ATOM 779 O O . VAL A 1 98 ? 3.528 -4.506 11.991 1.00 97.00 98 VAL A O 1
ATOM 782 N N . LEU A 1 99 ? 2.009 -6.167 11.974 1.00 97.44 99 LEU A N 1
ATOM 783 C CA . LEU A 1 99 ? 2.520 -6.811 10.758 1.00 97.44 99 LEU A CA 1
ATOM 784 C C . LEU A 1 99 ? 2.435 -5.883 9.542 1.00 97.44 99 LEU A C 1
ATOM 786 O O . LEU A 1 99 ? 3.377 -5.796 8.756 1.00 97.44 99 LEU A O 1
ATOM 790 N N . TYR A 1 100 ? 1.323 -5.163 9.413 1.00 97.19 100 TYR A N 1
ATOM 791 C CA . TYR A 1 100 ? 1.129 -4.184 8.356 1.00 97.19 100 TYR A CA 1
ATOM 792 C C . TYR A 1 100 ? 2.149 -3.041 8.423 1.00 97.19 100 TYR A C 1
ATOM 794 O O . TYR A 1 100 ? 2.759 -2.716 7.410 1.00 97.19 100 TYR A O 1
ATOM 802 N N . LEU A 1 101 ? 2.376 -2.453 9.601 1.00 96.62 101 LEU A N 1
ATOM 803 C CA . LEU A 1 101 ? 3.355 -1.376 9.780 1.00 96.62 101 LEU A CA 1
ATOM 804 C C . LEU A 1 101 ? 4.779 -1.837 9.449 1.00 96.62 101 LEU A C 1
ATOM 806 O O . LEU A 1 101 ? 5.526 -1.097 8.809 1.00 96.62 101 LEU A O 1
ATOM 810 N N . ALA A 1 102 ? 5.136 -3.069 9.822 1.00 96.69 102 ALA A N 1
ATOM 811 C CA . ALA A 1 102 ? 6.413 -3.661 9.439 1.00 96.69 102 ALA A CA 1
ATOM 812 C C . ALA A 1 102 ? 6.541 -3.801 7.910 1.00 96.69 102 ALA A C 1
ATOM 814 O O . ALA A 1 102 ? 7.562 -3.416 7.343 1.00 96.69 102 ALA A O 1
ATOM 815 N N . ALA A 1 103 ? 5.496 -4.287 7.230 1.00 96.50 103 ALA A N 1
ATOM 816 C CA . ALA A 1 103 ? 5.485 -4.411 5.772 1.00 96.50 103 ALA A CA 1
ATOM 817 C C . ALA A 1 103 ? 5.473 -3.045 5.058 1.00 96.50 103 ALA A C 1
ATOM 819 O O . ALA A 1 103 ? 6.118 -2.875 4.026 1.00 96.50 103 ALA A O 1
ATOM 820 N N . LEU A 1 104 ? 4.786 -2.049 5.623 1.00 95.19 104 LEU A N 1
ATOM 821 C CA . LEU A 1 104 ? 4.745 -0.681 5.111 1.00 95.19 104 LEU A CA 1
ATOM 822 C C . LEU A 1 104 ? 6.143 -0.040 5.107 1.00 95.19 104 LEU A C 1
ATOM 824 O O . LEU A 1 104 ? 6.527 0.590 4.120 1.00 95.19 104 LEU A O 1
ATOM 828 N N . GLY A 1 105 ? 6.929 -0.269 6.165 1.00 94.69 105 GLY A N 1
ATOM 829 C CA . GLY A 1 105 ? 8.318 0.191 6.254 1.00 94.69 105 GLY A CA 1
ATOM 830 C C . GLY A 1 105 ? 9.237 -0.394 5.174 1.00 94.69 105 GLY A C 1
ATOM 831 O O . GLY A 1 105 ? 10.220 0.237 4.804 1.00 94.69 105 GLY A O 1
ATOM 832 N N . GLN A 1 106 ? 8.904 -1.559 4.608 1.00 95.12 106 GLN A N 1
ATOM 833 C CA . GLN A 1 106 ? 9.683 -2.175 3.524 1.00 95.12 106 GLN A CA 1
ATOM 834 C C . GLN A 1 106 ? 9.422 -1.548 2.148 1.00 95.12 106 GLN A C 1
ATOM 836 O O . GLN A 1 106 ? 10.196 -1.770 1.217 1.00 95.12 106 GLN A O 1
ATOM 841 N N . VAL A 1 107 ? 8.325 -0.804 1.988 1.00 94.06 107 VAL A N 1
ATOM 842 C CA . VAL A 1 107 ? 7.899 -0.246 0.692 1.00 94.06 107 VAL A CA 1
ATOM 843 C C . VAL A 1 107 ? 7.951 1.279 0.643 1.00 94.06 107 VAL A C 1
ATOM 845 O O . VAL A 1 107 ? 7.452 1.857 -0.325 1.00 94.06 107 VAL A O 1
ATOM 848 N N . ASP A 1 108 ? 8.539 1.895 1.674 1.00 88.44 108 ASP A N 1
ATOM 849 C CA . ASP A 1 108 ? 8.709 3.342 1.841 1.00 88.44 108 ASP A CA 1
ATOM 850 C C . ASP A 1 108 ? 7.423 4.127 1.530 1.00 88.44 108 ASP A C 1
ATOM 852 O O . ASP A 1 108 ? 7.391 5.070 0.737 1.00 88.44 108 ASP A O 1
ATOM 856 N N . ARG A 1 109 ? 6.299 3.663 2.093 1.00 87.81 109 ARG A N 1
ATOM 857 C CA . ARG A 1 109 ? 5.007 4.342 1.959 1.00 87.81 109 ARG A CA 1
ATOM 858 C C . ARG A 1 109 ? 4.606 5.008 3.272 1.00 87.81 109 ARG A C 1
ATOM 860 O O . ARG A 1 109 ? 4.612 4.346 4.308 1.00 87.81 109 ARG A O 1
ATOM 867 N N . PRO A 1 110 ? 4.167 6.277 3.243 1.00 92.00 110 PRO A N 1
ATOM 868 C CA . PRO A 1 110 ? 3.572 6.896 4.417 1.00 92.00 110 PRO A CA 1
ATOM 869 C C . PRO A 1 110 ? 2.177 6.309 4.692 1.00 92.00 110 PRO A C 1
ATOM 871 O O . PRO A 1 110 ? 1.502 5.816 3.784 1.00 92.00 110 PRO A O 1
ATOM 874 N N . LEU A 1 111 ? 1.711 6.418 5.940 1.00 93.50 111 LEU A N 1
ATOM 875 C CA . LEU A 1 111 ? 0.333 6.072 6.326 1.00 93.50 111 LEU A CA 1
ATOM 876 C C . LEU A 1 111 ? -0.716 7.007 5.696 1.00 93.50 111 LEU A C 1
ATOM 878 O O . LEU A 1 111 ? -1.876 6.614 5.554 1.00 93.50 111 LEU A O 1
ATOM 882 N N . GLY A 1 112 ? -0.296 8.205 5.283 1.00 93.56 112 GLY A N 1
ATOM 883 C CA . GLY A 1 112 ? -1.157 9.242 4.725 1.00 93.56 112 GLY A CA 1
ATOM 884 C C . GLY A 1 112 ? -1.968 9.977 5.792 1.00 93.56 112 GLY A C 1
ATOM 885 O O . GLY A 1 112 ? -1.741 9.824 6.994 1.00 93.56 112 GLY A O 1
ATOM 886 N N . ASP A 1 113 ? -2.927 10.768 5.325 1.00 95.75 113 ASP A N 1
ATOM 887 C CA . ASP A 1 113 ? -3.793 11.566 6.186 1.00 95.75 113 ASP A CA 1
ATOM 888 C C . ASP A 1 113 ? -5.124 10.861 6.424 1.00 95.75 113 ASP A C 1
ATOM 890 O O . ASP A 1 113 ? -5.702 10.241 5.524 1.00 95.75 113 ASP A O 1
ATOM 894 N N . CYS A 1 114 ? -5.656 11.013 7.634 1.00 95.81 114 CYS A N 1
ATOM 895 C CA . CYS A 1 114 ? -7.005 10.581 7.946 1.00 95.81 114 CYS A CA 1
ATOM 896 C C . CYS A 1 114 ? -8.000 11.380 7.086 1.00 95.81 114 CYS A C 1
ATOM 898 O O . CYS A 1 114 ? -8.045 12.608 7.171 1.00 95.81 114 CYS A O 1
ATOM 900 N N . PRO A 1 115 ? -8.854 10.735 6.278 1.00 92.94 115 PRO A N 1
ATOM 901 C CA . PRO A 1 115 ? -9.764 11.439 5.376 1.00 92.94 115 PRO A CA 1
ATOM 902 C C . PRO A 1 115 ? -10.853 12.236 6.112 1.00 92.94 115 PRO A C 1
ATOM 904 O O . PRO A 1 115 ? -11.451 13.126 5.510 1.00 92.94 115 PRO A O 1
ATOM 907 N N . THR A 1 116 ? -11.102 11.929 7.390 1.00 92.31 116 THR A N 1
ATOM 908 C CA . THR A 1 116 ? -12.105 12.604 8.226 1.00 92.31 116 THR A CA 1
ATOM 909 C C . THR A 1 116 ? -11.574 13.914 8.805 1.00 92.31 116 THR A C 1
ATOM 911 O O . THR A 1 116 ? -12.198 14.953 8.625 1.00 92.31 116 THR A O 1
ATOM 914 N N . CYS A 1 117 ? -10.414 13.892 9.470 1.00 93.62 117 CYS A N 1
ATOM 915 C CA . CYS A 1 117 ? -9.846 15.079 10.128 1.00 93.62 117 CYS A CA 1
ATOM 916 C C . CYS A 1 117 ? -8.677 15.724 9.384 1.00 93.62 117 CYS A C 1
ATOM 918 O O . CYS A 1 117 ? -8.161 16.745 9.831 1.00 93.62 117 CYS A O 1
ATOM 920 N N . ARG A 1 118 ? -8.229 15.125 8.276 1.00 94.12 118 ARG A N 1
ATOM 921 C CA . ARG A 1 118 ? -7.074 15.560 7.472 1.00 94.12 118 ARG A CA 1
ATOM 922 C C . ARG A 1 118 ? -5.744 15.597 8.230 1.00 94.12 118 ARG A C 1
ATOM 924 O O . ARG A 1 118 ? -4.800 16.212 7.756 1.00 94.12 118 ARG A O 1
ATOM 931 N N . HIS A 1 119 ? -5.659 14.941 9.387 1.00 92.75 119 HIS A N 1
ATOM 932 C CA . HIS A 1 119 ? -4.416 14.853 10.151 1.00 92.75 119 HIS A CA 1
ATOM 933 C C . HIS A 1 119 ? -3.567 13.670 9.684 1.00 92.75 119 HIS A C 1
ATOM 935 O O . HIS A 1 119 ? -4.134 12.592 9.456 1.00 92.75 119 HIS A O 1
ATOM 941 N N . PRO A 1 120 ? -2.232 13.833 9.606 1.00 95.31 120 PRO A N 1
ATOM 942 C CA . PRO A 1 120 ? -1.324 12.729 9.338 1.00 95.31 120 PRO A CA 1
ATOM 943 C C . PRO A 1 120 ? -1.501 11.627 10.376 1.00 95.31 120 PRO A C 1
ATOM 945 O O . PRO A 1 120 ? -1.497 11.895 11.579 1.00 95.31 120 PRO A O 1
ATOM 948 N N . ILE A 1 121 ? -1.636 10.388 9.915 1.00 95.56 121 ILE A N 1
ATOM 949 C CA . ILE A 1 121 ? -1.740 9.237 10.809 1.00 95.56 121 ILE A CA 1
ATOM 950 C C . ILE A 1 121 ? -0.337 8.816 11.236 1.00 95.56 121 ILE A C 1
ATOM 952 O O . ILE A 1 121 ? 0.519 8.517 10.401 1.00 95.56 121 ILE A O 1
ATOM 956 N N . GLN A 1 122 ? -0.115 8.758 12.546 1.00 94.31 122 GLN A N 1
ATOM 957 C CA . GLN A 1 122 ? 1.148 8.325 13.134 1.00 94.31 122 GLN A CA 1
ATOM 958 C C . GLN A 1 122 ? 1.110 6.841 13.531 1.00 94.31 122 GLN A C 1
ATOM 960 O O . GLN A 1 122 ? 0.053 6.318 13.900 1.00 94.31 122 GLN A O 1
ATOM 965 N N . PRO A 1 123 ? 2.263 6.141 13.557 1.00 92.81 123 PRO A N 1
ATOM 966 C CA . PRO A 1 123 ? 2.334 4.746 13.998 1.00 92.81 123 PRO A CA 1
ATOM 967 C C . PRO A 1 123 ? 1.794 4.490 15.412 1.00 92.81 123 PRO A C 1
ATOM 969 O O . PRO A 1 123 ? 1.412 3.357 15.696 1.00 92.81 123 PRO A O 1
ATOM 972 N N . GLY A 1 124 ? 1.736 5.508 16.280 1.00 91.25 124 GLY A N 1
ATOM 973 C CA . GLY A 1 124 ? 1.182 5.428 17.639 1.00 91.25 124 GLY A CA 1
ATOM 974 C C . GLY A 1 124 ? -0.327 5.688 17.754 1.00 91.25 124 GLY A C 1
ATOM 975 O O . GLY A 1 124 ? -0.913 5.375 18.790 1.00 91.25 124 GLY A O 1
ATOM 976 N N . ASP A 1 125 ? -0.976 6.208 16.709 1.00 92.44 125 ASP A N 1
ATOM 977 C CA . ASP A 1 125 ? -2.387 6.619 16.756 1.00 92.44 125 ASP A CA 1
ATOM 978 C C . ASP A 1 125 ? -3.337 5.428 16.902 1.00 92.44 125 ASP A C 1
ATOM 980 O O . ASP A 1 125 ? -2.935 4.278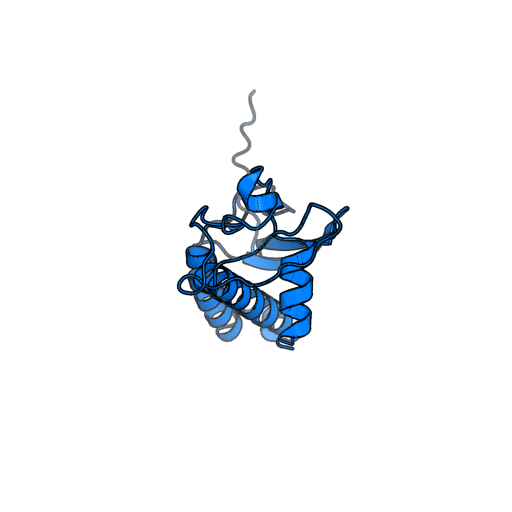 16.791 1.00 92.44 125 ASP A O 1
ATOM 984 N N . ARG A 1 126 ? -4.639 5.644 17.092 1.00 91.62 126 ARG A N 1
ATOM 985 C CA . ARG A 1 126 ? -5.638 4.581 16.881 1.00 91.62 126 ARG A CA 1
ATOM 986 C C . ARG A 1 126 ? -6.270 4.750 15.513 1.00 91.62 126 ARG A C 1
ATOM 988 O O . ARG A 1 126 ? -6.965 5.735 15.294 1.00 91.62 126 ARG A O 1
ATOM 995 N N . PHE A 1 127 ? -6.022 3.809 14.609 1.00 95.00 127 PHE A N 1
ATOM 996 C CA . PHE A 1 127 ? -6.543 3.844 13.248 1.00 95.00 127 PHE A CA 1
ATOM 997 C C . PHE A 1 127 ? -6.814 2.442 12.704 1.00 95.00 127 PHE A C 1
ATOM 999 O O . PHE A 1 127 ? -6.286 1.452 13.217 1.00 95.00 127 PHE A O 1
ATOM 1006 N N . GLU A 1 128 ? -7.614 2.392 11.645 1.00 95.50 128 GLU A N 1
ATOM 1007 C CA . GLU A 1 128 ? -8.018 1.190 10.920 1.00 95.50 128 GLU A CA 1
ATOM 1008 C C . GLU A 1 128 ? -7.832 1.359 9.409 1.00 95.50 128 GLU A C 1
ATOM 1010 O O . GLU A 1 128 ? -7.809 2.491 8.914 1.00 95.50 128 GLU A O 1
ATOM 1015 N N . PRO A 1 129 ? -7.697 0.250 8.660 1.00 96.94 129 PRO A N 1
ATOM 1016 C CA . PRO A 1 129 ? -7.562 0.281 7.218 1.00 96.94 129 PRO A CA 1
ATOM 1017 C C . PRO A 1 129 ? -8.896 0.673 6.583 1.00 96.94 129 PRO A C 1
ATOM 1019 O O . PRO A 1 129 ? -9.969 0.206 6.969 1.00 96.94 129 PRO A O 1
ATOM 1022 N N . ARG A 1 130 ? -8.819 1.509 5.554 1.00 95.06 130 ARG A N 1
ATOM 1023 C CA . ARG A 1 130 ? -9.957 1.938 4.750 1.00 95.06 130 ARG A CA 1
ATOM 1024 C C . ARG A 1 130 ? -9.642 1.782 3.271 1.00 95.06 130 ARG A C 1
ATOM 1026 O O . ARG A 1 130 ? -8.765 2.460 2.746 1.00 95.06 130 ARG A O 1
ATOM 1033 N N . LEU A 1 131 ? -10.446 0.974 2.593 1.00 93.50 131 LEU A N 1
ATOM 1034 C CA . LEU A 1 131 ? -10.450 0.887 1.139 1.00 93.50 131 LEU A CA 1
ATOM 1035 C C . LEU A 1 131 ? -11.547 1.794 0.573 1.00 93.50 131 LEU A C 1
ATOM 1037 O O . LEU A 1 131 ? -12.687 1.733 1.040 1.00 93.50 131 LEU A O 1
ATOM 1041 N N . SER A 1 132 ? -11.214 2.617 -0.416 1.00 91.75 132 SER A N 1
ATOM 1042 C CA . SER A 1 132 ? -12.177 3.461 -1.134 1.00 91.75 132 SER A CA 1
ATOM 1043 C C . SER A 1 132 ? -11.899 3.475 -2.629 1.00 91.75 132 SER A C 1
ATOM 1045 O O . SER A 1 132 ? -10.755 3.309 -3.041 1.00 91.75 132 SER A O 1
ATOM 1047 N N . ASP A 1 133 ? -12.924 3.733 -3.431 1.00 90.31 133 ASP A N 1
ATOM 1048 C CA . ASP A 1 133 ? -12.762 3.924 -4.869 1.00 90.31 133 ASP A CA 1
ATOM 1049 C C . ASP A 1 133 ? -12.208 5.324 -5.171 1.00 90.31 133 ASP A C 1
ATOM 1051 O O . ASP A 1 133 ? -12.630 6.325 -4.588 1.00 90.31 133 ASP A O 1
ATOM 1055 N N . GLY A 1 134 ? -11.239 5.391 -6.076 1.00 85.25 134 GLY A N 1
ATOM 1056 C CA . GLY A 1 134 ? -10.663 6.609 -6.634 1.00 85.25 134 GLY A CA 1
ATOM 1057 C C . GLY A 1 134 ? -10.791 6.637 -8.155 1.00 85.25 134 GLY A C 1
ATOM 1058 O O . GLY A 1 134 ? -11.104 5.630 -8.785 1.00 85.25 134 GLY A O 1
ATOM 1059 N N . GLN A 1 135 ? -10.505 7.793 -8.763 1.00 82.81 135 GLN A N 1
ATOM 1060 C CA . GLN A 1 135 ? -10.648 7.995 -10.216 1.00 82.81 135 GLN A CA 1
ATOM 1061 C C . GLN A 1 135 ? -9.833 7.001 -11.050 1.00 82.81 135 GLN A C 1
ATOM 1063 O O . GLN A 1 135 ? -10.281 6.560 -12.103 1.00 82.81 135 GLN A O 1
ATOM 1068 N N . SER A 1 136 ? -8.652 6.635 -10.557 1.00 80.38 136 SER A N 1
ATOM 1069 C CA . SER A 1 136 ? -7.734 5.730 -11.247 1.00 80.38 136 SER A CA 1
ATOM 1070 C C . SER A 1 136 ? -7.666 4.353 -10.599 1.00 80.38 136 SER A C 1
ATOM 1072 O O . SER A 1 136 ? -6.776 3.593 -10.962 1.00 80.38 136 SER A O 1
ATOM 1074 N N . GLY A 1 137 ? -8.541 4.032 -9.634 1.00 83.50 137 GLY A N 1
ATOM 1075 C CA . GLY A 1 137 ? -8.491 2.751 -8.933 1.00 83.50 137 GLY A CA 1
ATOM 1076 C C . GLY A 1 137 ? -8.772 2.761 -7.444 1.00 83.50 137 GLY A C 1
ATOM 1077 O O . GLY A 1 137 ? -9.192 3.760 -6.876 1.00 83.50 137 GLY A O 1
ATOM 1078 N N . LEU A 1 138 ? -8.484 1.627 -6.805 1.00 88.44 138 LEU A N 1
ATOM 1079 C CA . LEU A 1 138 ? -8.610 1.478 -5.359 1.00 88.44 138 LEU A CA 1
ATOM 1080 C C . LEU A 1 138 ? -7.576 2.339 -4.624 1.00 88.44 138 LEU A C 1
ATOM 1082 O O . LEU A 1 138 ? -6.377 2.277 -4.898 1.00 88.44 138 LEU A O 1
ATOM 1086 N N . ILE A 1 139 ? -8.052 3.100 -3.645 1.00 89.38 139 ILE A N 1
ATOM 1087 C CA . ILE A 1 139 ? -7.237 3.880 -2.720 1.00 89.38 139 ILE A CA 1
ATOM 1088 C C . ILE A 1 139 ? -7.149 3.119 -1.400 1.00 89.38 139 ILE A C 1
ATOM 1090 O O . ILE A 1 139 ? -8.153 2.852 -0.736 1.00 89.38 139 ILE A O 1
ATOM 1094 N N . PHE A 1 140 ? -5.914 2.805 -1.027 1.00 93.00 140 PHE A N 1
ATOM 1095 C CA . PHE A 1 140 ? -5.540 2.179 0.232 1.00 93.00 140 PHE A CA 1
ATOM 1096 C C . PHE A 1 140 ? -5.239 3.282 1.238 1.00 93.00 140 PHE A C 1
ATOM 1098 O O . PHE A 1 140 ? -4.210 3.952 1.133 1.00 93.00 140 PHE A O 1
ATOM 1105 N N . GLY A 1 141 ? -6.153 3.500 2.175 1.00 95.00 141 GLY A N 1
ATOM 1106 C CA . GLY A 1 141 ? -6.028 4.527 3.200 1.00 95.00 141 GLY A CA 1
ATOM 1107 C C . GLY A 1 141 ? -6.229 3.978 4.603 1.00 95.00 141 GLY A C 1
ATOM 1108 O O . GLY A 1 141 ? -6.374 2.769 4.816 1.00 95.00 141 GLY A O 1
ATOM 1109 N N . HIS A 1 142 ? -6.264 4.903 5.554 1.00 96.62 142 HIS A N 1
ATOM 1110 C CA . HIS A 1 142 ? -6.511 4.630 6.961 1.00 96.62 142 HIS A CA 1
ATOM 1111 C C . HIS A 1 142 ? -7.410 5.721 7.546 1.00 96.62 142 HIS A C 1
ATOM 1113 O O . HIS A 1 142 ? -7.409 6.851 7.059 1.00 96.62 142 HIS A O 1
ATOM 1119 N N . THR A 1 143 ? -8.153 5.396 8.599 1.00 95.31 143 THR A N 1
ATOM 1120 C CA . THR A 1 143 ? -9.002 6.352 9.326 1.00 95.31 143 THR A CA 1
ATOM 1121 C C . THR A 1 143 ? -8.768 6.195 10.821 1.00 95.31 143 THR A C 1
ATOM 1123 O O . THR A 1 143 ? -8.651 5.066 11.297 1.00 95.31 143 THR A O 1
ATOM 1126 N N . HIS A 1 144 ? -8.723 7.298 11.574 1.00 94.25 144 HIS A N 1
ATOM 1127 C CA . HIS A 1 144 ? -8.708 7.233 13.037 1.00 94.25 144 HIS A CA 1
ATOM 1128 C C . HIS A 1 144 ? -9.970 6.539 13.570 1.00 94.25 144 HIS A C 1
ATOM 1130 O O . HIS A 1 144 ? -11.071 6.801 13.095 1.00 94.25 144 HIS A O 1
ATOM 1136 N N . THR A 1 145 ? -9.812 5.666 14.565 1.00 89.94 145 THR A N 1
ATOM 1137 C CA . THR A 1 145 ? -10.926 4.934 15.207 1.00 89.94 145 THR A CA 1
ATOM 1138 C C . THR A 1 145 ? -11.339 5.505 16.557 1.00 89.94 145 THR A C 1
ATOM 1140 O O . THR A 1 145 ? -12.317 5.064 17.152 1.00 89.94 145 THR A O 1
ATOM 1143 N N . GLY A 1 146 ? -10.586 6.479 17.062 1.00 85.06 146 GLY A N 1
ATOM 1144 C CA . GLY A 1 146 ? -10.968 7.298 18.205 1.00 85.06 146 GLY A CA 1
ATOM 1145 C C . GLY A 1 146 ? -11.496 8.665 17.769 1.00 85.06 146 GLY A C 1
ATOM 1146 O O . GLY A 1 146 ? -11.616 8.922 16.566 1.00 85.06 146 GLY A O 1
ATOM 1147 N N . PRO A 1 147 ? -11.754 9.571 18.731 1.00 84.81 147 PRO A N 1
ATOM 1148 C CA . PRO A 1 147 ? -11.864 10.983 18.403 1.00 84.81 147 PRO A CA 1
ATOM 1149 C C . PRO A 1 147 ? -10.629 11.364 17.595 1.00 84.81 147 PRO A C 1
ATOM 1151 O O . PRO A 1 147 ? -9.496 11.051 17.975 1.00 84.81 147 PRO A O 1
ATOM 1154 N N . CYS A 1 148 ? -10.866 11.977 16.440 1.00 87.38 148 CYS A N 1
ATOM 1155 C CA . CYS A 1 148 ? -9.775 12.566 15.695 1.00 87.38 148 CYS A CA 1
ATOM 1156 C C . CYS A 1 148 ? -9.059 13.547 16.628 1.00 87.38 148 CYS A C 1
ATOM 1158 O O . CYS A 1 148 ? -9.754 14.218 17.400 1.00 87.38 148 CYS A O 1
ATOM 1160 N N . PRO A 1 149 ? -7.716 13.625 16.587 1.00 82.69 149 PRO A N 1
ATOM 1161 C CA . PRO A 1 149 ? -7.025 14.684 17.304 1.00 82.69 149 PRO A CA 1
ATOM 1162 C C . PRO A 1 149 ? -7.712 15.984 16.904 1.00 82.69 149 PRO A C 1
ATOM 1164 O O . PRO A 1 149 ? -7.918 16.216 15.706 1.00 82.69 149 PRO A O 1
ATOM 1167 N N . GLU A 1 150 ? -8.187 16.751 17.893 1.00 76.31 150 GLU A N 1
ATOM 1168 C CA . GLU A 1 150 ? -8.724 18.072 17.604 1.00 76.31 150 GLU A CA 1
ATOM 1169 C C . GLU A 1 150 ? -7.663 18.748 16.763 1.00 76.31 150 GLU A C 1
ATOM 1171 O O . GLU A 1 150 ? -6.490 18.777 17.151 1.00 76.31 150 GLU A O 1
ATOM 1176 N N . ALA A 1 151 ? -8.063 19.206 15.575 1.00 58.97 151 ALA A N 1
ATOM 1177 C CA . ALA A 1 151 ? -7.190 20.063 14.815 1.00 58.97 151 ALA A CA 1
ATOM 1178 C C . ALA A 1 151 ? -6.692 21.101 15.805 1.00 58.97 151 ALA A C 1
ATOM 1180 O O . ALA A 1 151 ? -7.513 21.702 16.500 1.00 58.97 151 ALA A O 1
ATOM 1181 N N . ALA A 1 152 ? -5.375 21.257 15.937 1.00 52.78 152 ALA A N 1
ATOM 1182 C CA . ALA A 1 152 ? -4.844 22.456 16.547 1.00 52.78 152 ALA A CA 1
ATOM 1183 C C . ALA A 1 152 ? -5.353 23.575 15.641 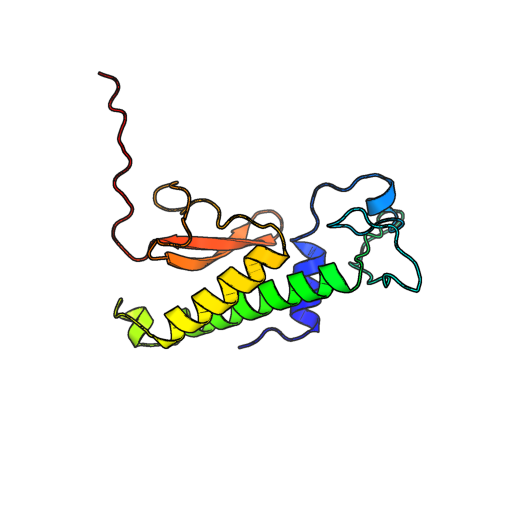1.00 52.78 152 ALA A C 1
ATOM 1185 O O . ALA A 1 152 ? -4.764 23.878 14.603 1.00 52.78 152 ALA A O 1
ATOM 1186 N N . VAL A 1 153 ? -6.563 24.058 15.933 1.00 51.09 153 VAL A N 1
ATOM 1187 C CA . VAL A 1 153 ? -7.215 25.102 15.181 1.00 51.09 153 VAL A CA 1
ATOM 1188 C C . VAL A 1 153 ? -6.342 26.285 15.512 1.00 51.09 153 VAL A C 1
ATOM 1190 O O . VAL A 1 153 ? -6.492 26.902 16.565 1.00 51.09 153 VAL A O 1
ATOM 1193 N N . ASN A 1 154 ? -5.399 26.577 14.622 1.00 47.03 154 ASN A N 1
ATOM 1194 C CA . ASN A 1 154 ? -4.880 27.915 14.462 1.00 47.03 154 ASN A CA 1
ATOM 1195 C C . ASN A 1 154 ? -6.096 28.765 14.085 1.00 47.03 154 ASN A C 1
ATOM 1197 O O . ASN A 1 154 ? -6.359 29.035 12.915 1.00 47.03 154 ASN A O 1
ATOM 1201 N N . ARG A 1 155 ? -6.894 29.123 15.099 1.00 41.91 155 ARG A N 1
ATOM 1202 C CA . ARG A 1 155 ? -7.777 30.274 15.071 1.00 41.91 155 ARG A CA 1
ATOM 1203 C C . ARG A 1 155 ? -6.804 31.437 15.004 1.00 41.91 155 ARG A C 1
ATOM 1205 O O . ARG A 1 155 ? -6.363 31.933 16.035 1.00 41.91 155 ARG A O 1
ATOM 1212 N N . HIS A 1 156 ? -6.358 31.770 13.796 1.00 44.62 156 HIS A N 1
ATOM 1213 C CA . HIS A 1 156 ? -5.801 33.089 13.588 1.00 44.62 156 HIS A CA 1
ATOM 1214 C C . HIS A 1 156 ? -6.921 34.072 13.960 1.00 44.62 156 HIS A C 1
ATOM 1216 O O . HIS A 1 156 ? -8.022 33.918 13.422 1.00 44.62 156 HIS A O 1
ATOM 1222 N N . PRO A 1 157 ? -6.695 34.940 14.964 1.00 54.31 157 PRO A N 1
ATOM 1223 C CA . PRO A 1 157 ? -7.662 35.957 15.355 1.00 54.31 157 PRO A CA 1
ATOM 1224 C C . PRO A 1 157 ? -7.954 36.920 14.203 1.00 54.31 157 PRO A C 1
ATOM 1226 O O . PRO A 1 157 ? -7.054 37.120 13.353 1.00 54.31 157 PRO A O 1
#

Organism: NCBI:txid477245

Sequence (157 aa):
MSLTAQQADRVLRLFHVPSLTADQRIGAKCSWCTIPLNERTGRIDLGGAGAWTPHACTTCYDARRTWLDTYYRWLDHTRTCHACQRADRCLTSLGHRVLYLAALGQVDRPLGDCPTCRHPIQPGDRFEPRLSDGQSGLIFGHTHTGPCPEAAVNRHP

Foldseek 3Di:
DFDDPVRLLLCCLQPPQDDDDLCQQQQQAASQPRHGDDPVQDWAWSDDDDSGTGTHGPQLSVLSSQLRRLQVVLQVCCVPPPCNVVLHDDVVNVVSLVSNVVSCVSRVDALAAAPPQRHGDDSPAAKGWDWDADPRGIDTHIHGSDPDDPPPPPPVD

Secondary structure (DSSP, 8-state):
-PPPHHHHHHHHHHH---SPPHHHHTTSBBTTT-PBPSTTT--EE---BTTB--EE-HHHHHHHHHHHHHHHHHHHHHHH-HHHHTT---HHHHHHHHHHHHHHHTTT----B-TTT-PBPPTTS-EEEEEEEETTEEEEEEEESSSPPPP------

pLDDT: mean 89.26, std 10.84, range [41.91, 97.62]

=== Feature glossary ===
Legend for the data blocks above and below:

— What the protein is —

The amino-acid sequence is the protein's primary structure: the linear order of residues from the N-terminus to the C-terminus, written in one-letter code. Everything else here — th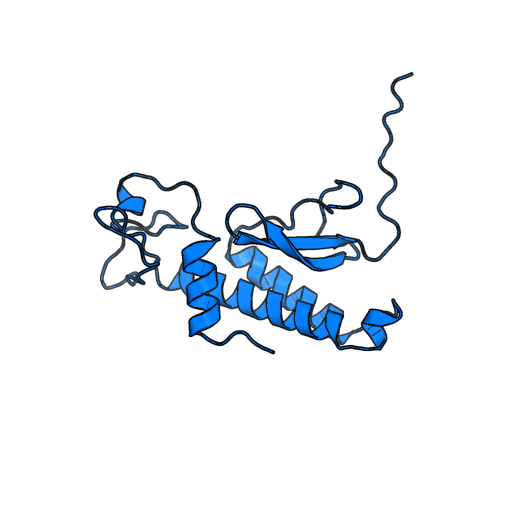e 3D coordinates, the secondary structure, the domain annotations — is ultimately a consequence of this string.

Database cross-references. InterPro integrates a dozen domain/family signature databases into unified entries with residue-range hits. GO terms attach function/process/location labels with evidence codes. CATH codes position the fold in a four-level structural taxonomy. Organism is the NCBI-taxonomy species name.

— Where its atoms are —

The mmCIF block holds the 3D Cartesian coordinates of each backbone atom (N, Cα, C, O) in ångströms. mmCIF is the PDB's canonical archive format — a tagged-loop text representation of the atomic model.

The six renders are orthographic views along the three Cartesian axes in both directions. Representation (cartoon, sticks, or surface) and color scheme (sequence-rainbow or by-chain) vary across proteins so the training set covers all the common visualization conventions.

— Local backbone conformation —

Secondary structure is the local, repeating backbone conformation. DSSP classifies it into eight states by reading the hydrogen-bond network: three helix types (H, G, I), two β types (E, B), two non-regular types (T, S), and unstructured coil (-).

SS3 is a coarse helix/strand/coil call (letters a/b/c) made by the P-SEA algorithm from inter-Cα distances and dihedrals. It is less detailed than DSSP but needs only Cα positions.

Backbone dihedral angles. Every residue except chain termini has a φ (preceding-C → N → Cα → C) and a ψ (N → Cα → C → next-N). They are reported in degrees following the IUPAC sign convention. Secondary structure is essentially a statement about which (φ, ψ) basin each residue occupies.

— Global shape and packing —

The geometric summary reports three shape descriptors. Rg (radius of gyration) measures how spread out the Cα atoms are about their centre of mass; compact globular proteins have small Rg, elongated or unfolded ones large. Cα contacts (<8 Å, |i−j|>4) count long-range residue pairs in spatial proximity — high for tightly packed folds, near zero for rods or random coil. The bounding-box extents give the protein's footprint along x, y, z in Å.

Solvent accessibility: the surface area of each residue that a 1.4 Å water probe can touch, in Å². When only backbone atoms are present the absolute values are lower than full-atom SASA (side chains contribute most of the area) and are flagged as backbone-only.

Plot images: a contact map (which residues are close in 3D, as an N×N binary image), a Ramachandran scatter (backbone torsion angles, revealing secondary-structure composition at a glance), and — for AlphaFold structures — a PAE heatmap (pairwise prediction confidence).

— Structural neighborhood —

Foldseek's 3Di representation compresses backbone geometry into a per-residue letter drawn from a learned twenty-state alphabet. It captures the tertiary interaction pattern around each residue — which residues are packed against it in space, regardless of where they are in sequence.

Structural nearest neighbors (via Foldseek easy-search vs the PDB). Reported per hit: target PDB id, E-value, and alignment TM-score. A TM-score above ~0.5 is the conventional threshold for 'same fold'.

— Confidence and disorder —

pLDDT (predicted Local Distance Difference Test) is AlphaFold's per-residue confidence score, ranging from 0 to 100. Values above 90 indicate high confidence (typically well-packed cores); 70–90 is confident; 50–70 low confidence; below 50 usually means the region is disordered or the prediction is unreliable there. AlphaFold stores pLDDT in the mmCIF B-factor column.

For experimental (PDB) structures, the B-factor (temperature factor) quantifies the positional spread of each atom in the crystal — a combination of thermal vibration and static disorder — in units of Å². High B-factors mark flexible loops or poorly resolved regions; low B-factors mark the rigid, well-ordered core.

Predicted Aligned Error (PAE) is an AlphaFold confidence matrix: entry (i, j) is the expected error in the position of residue j, in ångströms, when the prediction is superimposed on the true structure at residue i. Low PAE within a block of residues means that block is internally rigid and well-predicted; high PAE between two blocks means their relative placement is uncertain even if each block individually is confident.